Protein AF-A0A6L3XR88-F1 (afdb_monomer_lite)

Secondary structure (DSSP, 8-state):
-HHHHHHHH-TTGGG--SHHHHHHHHHHHHTT----TTS-HHHHHHHHHHHHHHHHHHHHHHHHHHH-----S----PPPP-

Organism: NCBI:txid158836

Structure (mmCIF, N/CA/C/O backbone):
data_AF-A0A6L3XR88-F1
#
_entry.id   AF-A0A6L3XR88-F1
#
loop_
_atom_site.group_PDB
_atom_site.id
_atom_site.type_symbol
_atom_site.label_atom_id
_atom_site.label_alt_id
_atom_site.label_comp_id
_atom_site.label_asym_id
_atom_site.label_entity_id
_atom_site.label_seq_id
_atom_site.pdbx_PDB_ins_code
_atom_site.Cartn_x
_atom_site.Cartn_y
_atom_site.Cartn_z
_atom_site.occupancy
_atom_site.B_iso_or_equiv
_atom_site.auth_seq_id
_atom_site.auth_comp_id
_atom_site.auth_asym_id
_atom_site.auth_atom_id
_atom_site.pdbx_PDB_model_num
ATOM 1 N N . HIS A 1 1 ? -6.444 8.334 -7.377 1.00 76.81 1 HIS A N 1
ATOM 2 C CA . HIS A 1 1 ? -6.116 6.960 -7.821 1.00 76.81 1 HIS A CA 1
ATOM 3 C C . HIS A 1 1 ? -4.601 6.782 -7.967 1.00 76.81 1 HIS A C 1
ATOM 5 O O . HIS A 1 1 ? -4.073 7.021 -9.046 1.00 76.81 1 HIS A O 1
ATOM 11 N N . TYR A 1 2 ? -3.898 6.394 -6.895 1.00 91.38 2 TYR A N 1
ATOM 12 C CA . TYR A 1 2 ? -2.430 6.257 -6.893 1.00 91.38 2 TYR A CA 1
ATOM 13 C C . TYR A 1 2 ? -1.937 5.074 -7.750 1.00 91.38 2 TYR A C 1
ATOM 15 O O . TYR A 1 2 ? -1.245 5.284 -8.744 1.00 91.38 2 TYR A O 1
ATOM 23 N N . LEU A 1 3 ? -2.383 3.847 -7.442 1.00 92.69 3 LEU A N 1
ATOM 24 C CA . LEU A 1 3 ? -1.946 2.620 -8.133 1.00 92.69 3 LEU A CA 1
ATOM 25 C C . LEU A 1 3 ? -2.236 2.620 -9.643 1.00 92.69 3 LEU A C 1
ATOM 27 O O . LEU A 1 3 ? -1.460 2.069 -10.418 1.00 92.69 3 LEU A O 1
ATOM 31 N N . LEU A 1 4 ? -3.316 3.279 -10.078 1.00 93.12 4 LEU A N 1
ATOM 32 C CA . LEU A 1 4 ? -3.611 3.461 -11.503 1.00 93.12 4 LEU A CA 1
ATOM 33 C C . LEU A 1 4 ? -2.532 4.300 -12.198 1.00 93.12 4 LEU A C 1
ATOM 35 O O . LEU A 1 4 ? -2.021 3.899 -13.239 1.00 93.12 4 LEU A O 1
ATOM 39 N N . GLY A 1 5 ? -2.174 5.454 -11.627 1.00 92.75 5 GLY A N 1
ATOM 40 C CA . GLY A 1 5 ? -1.122 6.307 -12.185 1.00 92.75 5 GLY A CA 1
ATOM 41 C C . GLY A 1 5 ? 0.230 5.594 -12.211 1.00 92.75 5 GLY A C 1
ATOM 42 O O . GLY A 1 5 ? 0.962 5.672 -13.201 1.00 92.75 5 GLY A O 1
ATOM 43 N N . LEU A 1 6 ? 0.524 4.826 -11.160 1.00 91.69 6 LEU A N 1
ATOM 44 C CA . LEU A 1 6 ? 1.736 4.019 -11.092 1.00 91.69 6 LEU A CA 1
ATOM 45 C C . LEU A 1 6 ? 1.765 2.942 -12.190 1.00 91.69 6 LEU A C 1
ATOM 47 O O . LEU A 1 6 ? 2.736 2.861 -12.933 1.00 91.69 6 LEU A O 1
ATOM 51 N N . GLY A 1 7 ? 0.679 2.186 -12.379 1.00 91.38 7 GLY A N 1
ATOM 52 C CA . GLY A 1 7 ? 0.584 1.166 -13.433 1.00 91.38 7 GLY A CA 1
ATOM 53 C C . GLY A 1 7 ? 0.649 1.724 -14.859 1.00 91.38 7 GLY A C 1
ATOM 54 O O . GLY A 1 7 ? 1.189 1.072 -15.749 1.00 91.38 7 GLY A O 1
ATOM 55 N N . VAL A 1 8 ? 0.157 2.948 -15.085 1.00 94.00 8 VAL A N 1
ATOM 56 C CA . VAL A 1 8 ? 0.280 3.638 -16.384 1.00 94.00 8 VAL A CA 1
ATOM 57 C C . VAL A 1 8 ? 1.729 4.045 -16.671 1.00 94.00 8 VAL A C 1
ATOM 59 O O . VAL A 1 8 ? 2.177 3.967 -17.814 1.00 94.00 8 VAL A O 1
ATOM 62 N N . THR A 1 9 ? 2.467 4.483 -15.649 1.00 91.19 9 THR A N 1
ATOM 63 C CA . THR A 1 9 ? 3.853 4.967 -15.797 1.00 91.19 9 THR A CA 1
ATOM 64 C C . THR A 1 9 ? 4.902 3.861 -15.724 1.00 91.19 9 THR A C 1
ATOM 66 O O . THR A 1 9 ? 5.999 4.038 -16.251 1.00 91.19 9 THR A O 1
ATOM 69 N N . GLN A 1 10 ? 4.569 2.714 -15.127 1.00 91.75 10 GLN A N 1
ATOM 70 C CA . GLN A 1 10 ? 5.449 1.558 -14.957 1.00 91.75 10 GLN A CA 1
ATOM 71 C C . GLN A 1 10 ? 4.845 0.314 -15.642 1.00 91.75 10 GLN A C 1
ATOM 73 O O . GLN A 1 10 ? 4.150 -0.472 -15.001 1.00 91.75 10 GLN A O 1
ATOM 78 N N . PRO A 1 11 ? 5.133 0.064 -16.937 1.00 85.88 11 PRO A N 1
ATOM 79 C CA . PRO A 1 11 ? 4.493 -1.003 -17.722 1.00 85.88 11 PRO A CA 1
ATOM 80 C C . PRO A 1 11 ? 4.763 -2.445 -17.256 1.00 85.88 11 PRO A C 1
ATOM 82 O O . PRO A 1 11 ? 4.177 -3.376 -17.798 1.00 85.88 11 PRO A O 1
ATOM 85 N N . LYS A 1 12 ? 5.696 -2.645 -16.317 1.00 89.56 12 LYS A N 1
ATOM 86 C CA . LYS A 1 12 ? 6.075 -3.950 -15.744 1.00 89.56 12 LYS A CA 1
ATOM 87 C C . LYS A 1 12 ? 5.937 -3.948 -14.219 1.00 89.56 12 LYS A C 1
ATOM 89 O O . LYS A 1 12 ? 6.774 -4.521 -13.525 1.00 89.56 12 LYS A O 1
ATOM 94 N N . LEU A 1 13 ? 4.935 -3.233 -13.703 1.00 90.62 13 LEU A N 1
ATOM 95 C CA . LEU A 1 13 ? 4.692 -3.100 -12.265 1.00 90.62 13 LEU A CA 1
ATOM 96 C C . LEU A 1 13 ? 4.511 -4.467 -11.578 1.00 90.62 13 LEU A C 1
ATOM 98 O O . LEU A 1 13 ? 4.961 -4.650 -10.457 1.00 90.62 13 LEU A O 1
ATOM 102 N N . ASP A 1 14 ? 3.947 -5.442 -12.294 1.00 89.56 14 ASP A N 1
ATOM 103 C CA . ASP A 1 14 ? 3.774 -6.845 -11.887 1.00 89.56 14 ASP A CA 1
ATOM 104 C C . ASP A 1 14 ? 5.089 -7.614 -11.671 1.00 89.56 14 ASP A C 1
ATOM 106 O O . ASP A 1 14 ? 5.081 -8.711 -11.121 1.00 89.56 14 ASP A O 1
ATOM 110 N N . LYS A 1 15 ? 6.219 -7.069 -12.132 1.00 91.94 15 LYS A N 1
ATOM 111 C CA . LYS A 1 15 ? 7.546 -7.699 -12.036 1.00 91.94 15 LYS A CA 1
ATOM 112 C C . LYS A 1 15 ? 8.440 -7.056 -10.987 1.00 91.94 15 LYS A C 1
ATOM 114 O O . LYS A 1 15 ? 9.615 -7.408 -10.902 1.00 91.94 15 LYS A O 1
ATOM 119 N N . VAL A 1 16 ? 7.926 -6.073 -10.255 1.00 92.81 16 VAL A N 1
ATOM 120 C CA . VAL A 1 16 ? 8.670 -5.401 -9.194 1.00 92.81 16 VAL A CA 1
ATOM 121 C C . VAL A 1 16 ? 8.726 -6.340 -7.995 1.00 92.81 16 VAL A C 1
ATOM 123 O O . VAL A 1 16 ? 7.718 -6.904 -7.591 1.00 92.81 16 VAL A O 1
ATOM 126 N N . THR A 1 17 ? 9.924 -6.542 -7.458 1.00 92.50 17 THR A N 1
ATOM 127 C CA . THR A 1 17 ? 10.197 -7.479 -6.360 1.00 92.50 17 THR A CA 1
ATOM 128 C C . THR A 1 17 ? 10.915 -6.770 -5.218 1.00 92.50 17 THR A C 1
ATOM 130 O O . THR A 1 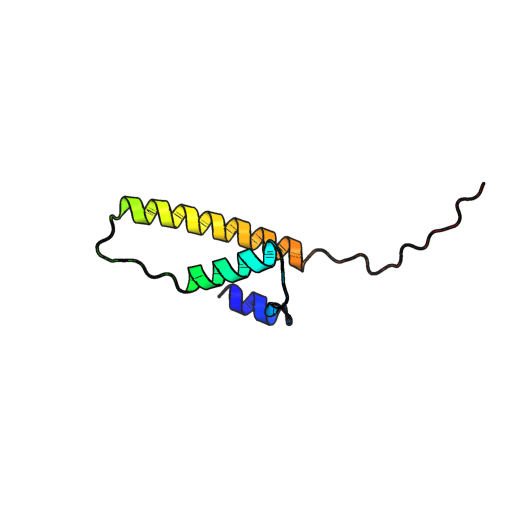17 ? 11.451 -5.678 -5.412 1.00 92.50 17 THR A O 1
ATOM 133 N N . GLY A 1 18 ? 11.014 -7.423 -4.060 1.00 93.81 18 GLY A N 1
ATOM 134 C CA . GLY A 1 18 ? 11.612 -6.835 -2.860 1.00 93.81 18 GLY A CA 1
ATOM 135 C C . GLY A 1 18 ? 10.688 -5.794 -2.234 1.00 93.81 18 GLY A C 1
ATOM 136 O O . GLY A 1 18 ? 9.491 -5.791 -2.509 1.00 93.81 18 GLY A O 1
ATOM 137 N N . GLU A 1 19 ? 11.255 -4.884 -1.444 1.00 95.12 19 GLU A N 1
ATOM 138 C CA . GLU A 1 19 ? 10.488 -3.942 -0.612 1.00 95.12 19 GLU A CA 1
ATOM 139 C C . GLU A 1 19 ? 9.482 -3.105 -1.420 1.00 95.12 19 GLU A C 1
ATOM 141 O O . GLU A 1 19 ? 8.349 -2.899 -0.997 1.00 95.12 19 GLU A O 1
ATOM 146 N N . ALA A 1 20 ? 9.853 -2.655 -2.624 1.00 93.94 20 ALA A N 1
ATOM 147 C CA . ALA A 1 20 ? 8.942 -1.891 -3.476 1.00 93.94 20 ALA A CA 1
ATOM 148 C C . ALA A 1 20 ? 7.779 -2.742 -4.017 1.00 93.94 20 ALA A C 1
ATOM 150 O O . ALA A 1 20 ? 6.686 -2.218 -4.206 1.00 93.94 20 ALA A O 1
ATOM 151 N N . GLY A 1 21 ? 8.007 -4.034 -4.279 1.00 95.81 21 GLY A N 1
ATOM 152 C CA . GLY A 1 21 ? 6.959 -4.961 -4.714 1.00 95.81 21 GLY A CA 1
ATOM 153 C C . GLY A 1 21 ? 5.966 -5.243 -3.589 1.00 95.81 21 GLY A C 1
ATOM 154 O O . GLY A 1 21 ? 4.763 -5.112 -3.791 1.00 95.81 21 GLY A O 1
ATOM 155 N N . GLU A 1 22 ? 6.482 -5.512 -2.389 1.00 97.00 22 GLU A N 1
ATOM 156 C CA . GLU A 1 22 ? 5.681 -5.711 -1.174 1.00 97.00 22 GLU A CA 1
ATOM 157 C C . GLU A 1 22 ? 4.825 -4.476 -0.866 1.00 97.00 22 GLU A C 1
ATOM 159 O O . GLU A 1 22 ? 3.615 -4.589 -0.702 1.00 97.00 22 GLU A O 1
ATOM 164 N N . ALA A 1 23 ? 5.410 -3.277 -0.933 1.00 97.06 23 ALA A N 1
ATOM 165 C CA . ALA A 1 23 ? 4.668 -2.035 -0.744 1.00 97.06 23 ALA A CA 1
ATOM 166 C C . ALA A 1 23 ? 3.535 -1.847 -1.774 1.00 97.06 23 ALA A C 1
ATOM 168 O O . ALA A 1 23 ? 2.472 -1.328 -1.440 1.00 97.06 23 ALA A O 1
ATOM 169 N N . ILE A 1 24 ? 3.725 -2.263 -3.031 1.00 96.69 24 ILE A N 1
ATOM 170 C CA . ILE A 1 24 ? 2.671 -2.200 -4.058 1.00 96.69 24 ILE A CA 1
ATOM 171 C C . ILE A 1 24 ? 1.532 -3.176 -3.741 1.00 96.69 24 ILE A C 1
ATOM 173 O O . ILE A 1 24 ? 0.361 -2.820 -3.919 1.00 96.69 24 ILE A O 1
ATOM 177 N N . ASP A 1 25 ? 1.860 -4.384 -3.286 1.00 96.94 25 ASP A N 1
ATOM 178 C CA . ASP A 1 25 ? 0.876 -5.394 -2.900 1.00 96.94 25 ASP A CA 1
ATOM 179 C C . ASP A 1 25 ? 0.092 -4.961 -1.654 1.00 96.94 25 ASP A C 1
ATOM 181 O O . ASP A 1 25 ? -1.140 -5.021 -1.647 1.00 96.94 25 ASP A O 1
ATOM 185 N N . ASP A 1 26 ? 0.767 -4.401 -0.653 1.00 97.44 26 ASP A N 1
ATOM 186 C CA . ASP A 1 26 ? 0.124 -3.846 0.538 1.00 97.44 26 ASP A CA 1
ATOM 187 C C . ASP A 1 26 ? -0.809 -2.686 0.190 1.00 97.44 26 ASP A C 1
ATOM 189 O O . ASP A 1 26 ? -1.955 -2.649 0.636 1.00 97.44 26 ASP A O 1
ATOM 193 N N . LEU A 1 27 ? -0.382 -1.767 -0.684 1.00 96.88 27 LEU A N 1
ATOM 194 C CA . LEU A 1 27 ? -1.239 -0.679 -1.163 1.00 96.88 27 LEU A CA 1
ATOM 195 C C . LEU A 1 27 ? -2.475 -1.197 -1.913 1.00 96.88 27 LEU A C 1
ATOM 197 O O . LEU A 1 27 ? -3.529 -0.555 -1.873 1.00 96.88 27 LEU A O 1
ATOM 201 N N . ARG A 1 28 ? -2.377 -2.340 -2.606 1.00 95.56 28 ARG A N 1
ATOM 202 C CA . ARG A 1 28 ? -3.534 -2.989 -3.240 1.00 95.56 28 ARG A CA 1
ATOM 203 C C . ARG A 1 28 ? -4.490 -3.544 -2.189 1.00 95.56 28 ARG A C 1
ATOM 205 O O . ARG A 1 28 ? -5.694 -3.355 -2.347 1.00 95.56 28 ARG A O 1
ATOM 212 N N . ASN A 1 29 ? -3.964 -4.179 -1.145 1.00 95.69 29 ASN A N 1
ATOM 213 C CA . ASN A 1 29 ? -4.762 -4.701 -0.037 1.00 95.69 29 ASN A CA 1
ATOM 214 C C . ASN A 1 29 ? -5.471 -3.561 0.711 1.00 95.69 29 ASN A C 1
ATOM 216 O O . ASN A 1 29 ? -6.681 -3.621 0.908 1.00 95.69 29 ASN A O 1
ATOM 220 N N . ILE A 1 30 ? -4.757 -2.471 1.014 1.00 95.50 30 ILE A N 1
ATOM 221 C CA . ILE A 1 30 ? -5.315 -1.264 1.646 1.00 95.50 30 ILE A CA 1
ATOM 222 C C . ILE A 1 30 ? -6.429 -0.652 0.786 1.00 95.50 30 ILE A C 1
ATOM 224 O O . ILE A 1 30 ? -7.467 -0.255 1.305 1.00 95.50 30 ILE A O 1
ATOM 228 N N . ALA A 1 31 ? -6.266 -0.610 -0.540 1.00 93.50 31 ALA A N 1
ATOM 229 C CA . ALA A 1 31 ? -7.297 -0.086 -1.441 1.00 93.50 31 ALA A CA 1
ATOM 230 C C . ALA A 1 31 ? -8.594 -0.920 -1.459 1.00 93.50 31 ALA A C 1
ATOM 232 O O . ALA A 1 31 ? -9.596 -0.471 -2.019 1.00 93.50 31 ALA A O 1
ATOM 233 N N . GLN A 1 32 ? -8.562 -2.128 -0.896 1.00 94.25 32 GLN A N 1
ATOM 234 C CA . GLN A 1 32 ? -9.701 -3.033 -0.755 1.00 94.25 32 GLN A CA 1
ATOM 235 C C . GLN A 1 32 ? -10.158 -3.181 0.701 1.00 94.25 32 GLN A C 1
ATOM 237 O O . GLN A 1 32 ? -11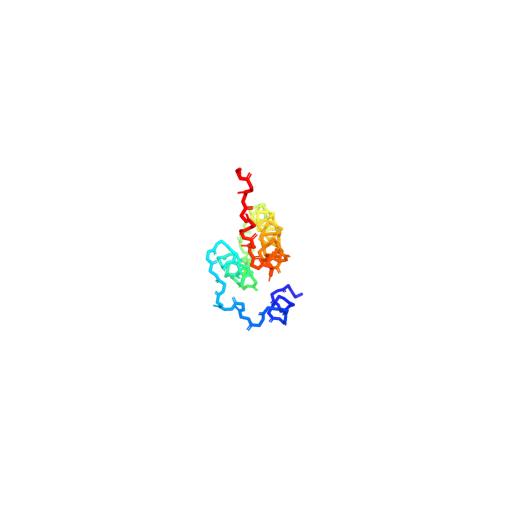.071 -3.964 0.961 1.00 94.25 32 GLN A O 1
ATOM 242 N N . LEU A 1 33 ? -9.541 -2.450 1.634 1.00 91.31 33 LEU A N 1
ATOM 243 C CA . LEU A 1 33 ? -9.892 -2.505 3.043 1.00 91.31 33 LEU A CA 1
ATOM 244 C C . LEU A 1 33 ? -11.309 -1.952 3.248 1.00 91.31 33 LEU A C 1
ATOM 246 O O . LEU A 1 33 ? -11.651 -0.877 2.751 1.00 91.31 33 LEU A O 1
ATOM 250 N N . GLY A 1 34 ? -12.128 -2.714 3.966 1.00 89.25 34 GLY A N 1
ATOM 251 C CA . GLY A 1 34 ? -13.398 -2.253 4.516 1.00 89.25 34 GLY A CA 1
ATOM 252 C C . GLY A 1 34 ? -13.238 -1.950 6.002 1.00 89.25 34 GLY A C 1
ATOM 253 O O . GLY A 1 34 ? -12.307 -2.450 6.626 1.00 89.25 34 GLY A O 1
ATOM 254 N N . TYR A 1 35 ? -14.145 -1.149 6.546 1.00 86.56 35 TYR A N 1
ATOM 255 C CA . TYR A 1 35 ? -14.271 -0.937 7.986 1.00 86.56 35 TYR A CA 1
ATOM 256 C C . TYR A 1 35 ? -15.521 -1.658 8.495 1.00 86.56 35 TYR A C 1
ATOM 258 O O . TYR A 1 35 ? -16.488 -1.818 7.741 1.00 86.56 35 TYR A O 1
ATOM 266 N N . ASP A 1 36 ? -15.487 -2.101 9.749 1.00 88.50 36 ASP A N 1
ATOM 267 C CA . ASP A 1 36 ? -16.669 -2.592 10.453 1.00 88.50 36 ASP A CA 1
ATOM 268 C C . ASP A 1 36 ? -17.367 -1.404 11.137 1.00 88.50 36 ASP A C 1
ATOM 270 O O . ASP A 1 36 ? -16.714 -0.537 11.713 1.00 88.50 36 ASP A O 1
ATOM 274 N N . GLU A 1 37 ? -18.693 -1.316 11.038 1.00 84.69 37 GLU A N 1
ATOM 275 C CA . GLU A 1 37 ? -19.461 -0.241 11.686 1.00 84.69 37 GLU A CA 1
ATOM 276 C C . GLU A 1 37 ? -19.579 -0.455 13.203 1.00 84.69 37 GLU A C 1
ATOM 278 O O . GLU A 1 37 ? -19.862 0.497 13.931 1.00 84.69 37 GLU A O 1
ATOM 283 N N . ASP A 1 38 ? -19.345 -1.686 13.668 1.00 92.88 38 ASP A N 1
ATOM 284 C CA . ASP A 1 38 ? -19.382 -2.059 15.081 1.00 92.88 38 ASP A CA 1
ATOM 285 C C . ASP A 1 38 ? -18.008 -1.914 15.781 1.00 92.88 38 ASP A C 1
ATOM 287 O O . ASP A 1 38 ? -17.908 -2.154 16.988 1.00 92.88 38 ASP A O 1
ATOM 291 N N . GLU A 1 39 ? -16.948 -1.530 15.054 1.00 88.62 39 GLU A N 1
ATOM 292 C CA . GLU A 1 39 ? -15.615 -1.273 15.620 1.00 88.62 39 GLU A CA 1
ATOM 293 C C . GLU 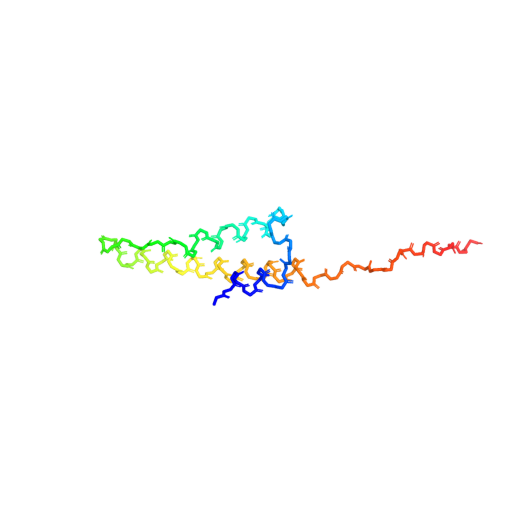A 1 39 ? -15.581 -0.007 16.493 1.00 88.62 39 GLU A C 1
ATOM 295 O O . GLU A 1 39 ? -16.301 0.970 16.265 1.00 88.62 39 GLU A O 1
ATOM 300 N N . ASP A 1 40 ? -14.711 -0.016 17.509 1.00 94.88 40 ASP A N 1
ATOM 301 C CA . ASP A 1 40 ? -14.502 1.151 18.363 1.00 94.88 40 ASP A CA 1
ATOM 302 C C . ASP A 1 40 ? -13.881 2.302 17.558 1.00 94.88 40 ASP A C 1
ATOM 304 O O . ASP A 1 40 ? -12.865 2.142 16.876 1.00 94.88 40 ASP A O 1
ATOM 308 N N . GLN A 1 41 ? -14.499 3.482 17.637 1.00 92.56 41 GLN A N 1
ATOM 309 C CA . GLN A 1 41 ? -14.096 4.629 16.829 1.00 92.56 41 GLN A CA 1
ATOM 310 C C . GLN A 1 41 ? -12.678 5.118 17.169 1.00 92.56 41 GLN A C 1
ATOM 312 O O . GLN A 1 41 ? -11.954 5.522 16.260 1.00 92.56 41 GLN A O 1
ATOM 317 N N . GLU A 1 42 ? -12.263 5.087 18.440 1.00 94.31 42 GLU A N 1
ATOM 318 C CA . GLU A 1 42 ? -10.920 5.533 18.830 1.00 94.31 42 GLU A CA 1
ATOM 319 C C . GLU A 1 42 ? -9.856 4.553 18.309 1.00 94.31 42 GLU A C 1
ATOM 321 O O . GLU A 1 42 ? -8.816 4.977 17.799 1.00 94.31 42 GLU A O 1
ATOM 326 N N . GLU A 1 43 ? -10.136 3.247 18.355 1.00 92.19 43 GLU A N 1
ATOM 327 C CA . GLU A 1 43 ? -9.261 2.208 17.793 1.00 92.19 43 GLU A CA 1
ATOM 328 C C . GLU A 1 43 ? -9.151 2.306 16.261 1.00 92.19 43 GLU A C 1
ATOM 330 O O . GLU A 1 43 ? -8.051 2.200 15.699 1.00 92.19 43 GLU A O 1
ATOM 335 N N . LEU A 1 44 ? -10.270 2.575 15.582 1.00 93.94 44 LEU A N 1
ATOM 336 C CA . LEU A 1 44 ? -10.306 2.765 14.134 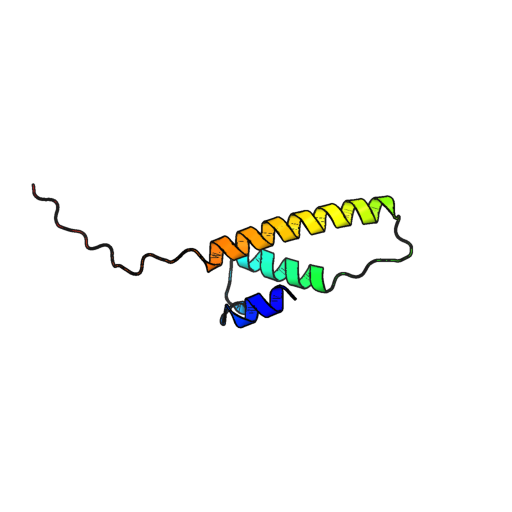1.00 93.94 44 LEU A CA 1
ATOM 337 C C . LEU A 1 44 ? -9.533 4.021 13.707 1.00 93.94 44 LEU A C 1
ATOM 339 O O . LEU A 1 44 ? -8.784 3.983 12.731 1.00 93.94 44 LEU A O 1
ATOM 343 N N . GLU A 1 45 ? -9.672 5.126 14.443 1.00 94.38 45 GLU A N 1
ATOM 344 C CA . GLU A 1 45 ? -8.926 6.365 14.192 1.00 94.38 45 GLU A CA 1
ATOM 345 C C . GLU A 1 45 ? -7.414 6.164 14.367 1.00 94.38 45 GLU A C 1
ATOM 347 O O . GLU A 1 45 ? -6.631 6.615 13.526 1.00 94.38 45 GLU A O 1
ATOM 352 N N . MET A 1 46 ? -6.993 5.439 15.409 1.00 95.12 46 MET A N 1
ATOM 353 C CA . MET A 1 46 ? -5.584 5.090 15.613 1.00 95.12 46 MET A CA 1
ATOM 354 C C . MET A 1 46 ? -5.039 4.228 14.468 1.00 95.12 46 MET A C 1
ATOM 356 O O . MET A 1 46 ? -3.998 4.554 13.894 1.00 95.12 46 MET A O 1
ATOM 360 N N . SER A 1 47 ? -5.763 3.171 14.094 1.00 93.88 47 SER A N 1
ATOM 361 C CA . SER A 1 47 ? -5.379 2.274 12.995 1.00 93.88 47 SER A CA 1
ATOM 362 C C . SER A 1 47 ? -5.315 3.009 11.652 1.00 93.88 47 SER A C 1
ATOM 364 O O . SER A 1 47 ? -4.427 2.764 10.830 1.00 93.88 47 SER A O 1
ATOM 366 N N . LEU A 1 48 ? -6.228 3.956 11.423 1.00 95.12 48 LEU A N 1
ATOM 367 C CA . LEU A 1 48 ? -6.232 4.780 10.221 1.00 95.12 48 LEU A CA 1
ATOM 368 C C . LEU A 1 48 ? -4.981 5.662 10.129 1.00 95.12 48 LEU A C 1
ATOM 370 O O . LEU A 1 48 ? -4.406 5.765 9.044 1.00 95.12 48 LEU A O 1
ATOM 374 N N . GLU A 1 49 ? -4.536 6.279 11.227 1.00 97.12 49 GLU A N 1
ATOM 375 C CA . GLU A 1 49 ? -3.311 7.092 11.216 1.00 97.12 49 GLU A CA 1
ATOM 376 C C . GLU A 1 49 ? -2.078 6.240 10.871 1.00 97.12 49 GLU A C 1
ATOM 378 O O . GLU A 1 49 ? -1.240 6.667 10.073 1.00 97.12 49 GLU A O 1
ATOM 383 N N . GLU A 1 50 ? -2.000 5.005 11.376 1.00 96.69 50 GLU A N 1
ATOM 384 C CA . GLU A 1 50 ? -0.927 4.066 11.022 1.00 96.69 50 GLU A CA 1
ATOM 385 C C . GLU A 1 50 ? -0.936 3.715 9.528 1.00 96.69 50 GLU A C 1
ATOM 387 O O . GLU A 1 50 ? 0.108 3.759 8.870 1.00 96.69 50 GLU A O 1
ATOM 392 N N . ILE A 1 51 ? -2.113 3.431 8.958 1.00 96.56 51 ILE A N 1
ATOM 393 C CA . ILE A 1 51 ? -2.262 3.163 7.519 1.00 96.56 51 ILE A CA 1
ATOM 394 C C . ILE A 1 51 ? -1.853 4.387 6.699 1.00 96.56 51 ILE A C 1
ATOM 396 O O . ILE A 1 51 ? -1.156 4.257 5.690 1.00 96.56 51 ILE A O 1
ATOM 400 N N . ILE A 1 52 ? -2.269 5.584 7.113 1.00 97.25 52 ILE A N 1
ATOM 401 C CA . ILE A 1 52 ? -1.912 6.826 6.429 1.00 97.25 52 ILE A CA 1
ATOM 402 C C . ILE A 1 52 ? -0.389 7.011 6.429 1.00 97.25 52 ILE A C 1
ATOM 404 O O . ILE A 1 52 ? 0.182 7.338 5.382 1.00 97.25 52 ILE A O 1
ATOM 408 N N . GLU A 1 53 ? 0.278 6.786 7.560 1.00 98.31 53 GLU A N 1
ATOM 409 C CA . GLU A 1 53 ? 1.733 6.900 7.647 1.00 98.31 53 GLU A CA 1
ATOM 410 C C . GLU A 1 53 ? 2.439 5.839 6.795 1.00 98.31 53 GLU A C 1
ATOM 412 O O . GLU A 1 53 ? 3.347 6.168 6.025 1.00 98.31 53 GLU A O 1
ATOM 417 N N . TYR A 1 54 ? 1.958 4.594 6.819 1.00 97.81 54 TYR A N 1
ATOM 418 C CA . TYR A 1 54 ? 2.465 3.541 5.942 1.00 97.81 54 TYR A CA 1
ATOM 419 C C . TYR A 1 54 ? 2.355 3.937 4.464 1.00 97.81 54 TYR A C 1
ATOM 421 O O . TYR A 1 54 ? 3.330 3.843 3.718 1.00 97.81 54 TYR A O 1
ATOM 429 N N . VAL A 1 55 ? 1.203 4.462 4.032 1.00 97.81 55 VAL A N 1
ATOM 430 C CA . VAL A 1 55 ? 0.987 4.914 2.647 1.00 97.81 55 VAL A CA 1
ATOM 431 C C . VAL A 1 55 ? 1.963 6.030 2.262 1.00 97.81 55 VAL A C 1
ATOM 433 O O . VAL A 1 55 ? 2.450 6.047 1.124 1.00 97.81 55 VAL A O 1
ATOM 436 N N . ARG A 1 56 ? 2.290 6.953 3.179 1.00 97.94 56 ARG A N 1
ATOM 437 C CA . ARG A 1 56 ? 3.301 7.999 2.934 1.00 97.94 56 ARG A CA 1
ATOM 438 C C . ARG A 1 56 ? 4.679 7.381 2.694 1.00 97.94 56 ARG A C 1
ATOM 440 O O . ARG A 1 56 ? 5.318 7.709 1.691 1.00 97.94 56 ARG A O 1
ATOM 447 N N . VAL A 1 57 ? 5.113 6.460 3.553 1.00 97.75 57 VAL A N 1
ATOM 448 C CA . VAL A 1 57 ? 6.418 5.787 3.436 1.00 97.75 57 VAL A CA 1
ATOM 449 C C . VAL A 1 57 ? 6.488 4.921 2.175 1.00 97.75 57 VAL A C 1
ATOM 451 O O . VAL A 1 57 ? 7.429 5.054 1.392 1.00 97.75 57 VAL A O 1
ATOM 454 N N . ALA A 1 58 ? 5.463 4.110 1.912 1.00 97.31 58 ALA A N 1
ATOM 455 C CA . ALA A 1 58 ? 5.351 3.285 0.710 1.00 97.31 58 ALA A CA 1
ATOM 456 C C . ALA A 1 58 ? 5.410 4.133 -0.571 1.00 97.31 58 ALA A C 1
ATOM 458 O O . ALA A 1 58 ? 6.055 3.752 -1.551 1.00 97.31 58 ALA A O 1
ATOM 459 N N . SER A 1 59 ? 4.800 5.324 -0.557 1.00 95.56 59 SER A N 1
ATOM 460 C CA . SER A 1 59 ? 4.851 6.256 -1.687 1.00 95.56 59 SER A CA 1
ATOM 461 C C . SER A 1 59 ? 6.263 6.783 -1.950 1.00 95.56 59 SER A C 1
ATOM 463 O O . SER A 1 59 ? 6.669 6.888 -3.111 1.00 95.56 59 SER A O 1
ATOM 465 N N . LEU A 1 60 ? 7.019 7.098 -0.892 1.00 95.31 60 LEU A N 1
ATOM 466 C CA . LEU A 1 60 ? 8.417 7.527 -0.993 1.00 95.31 60 LEU A CA 1
ATOM 467 C C . LEU A 1 60 ? 9.318 6.392 -1.488 1.00 95.31 60 LEU A C 1
ATOM 469 O O . LEU A 1 60 ? 10.147 6.618 -2.368 1.00 95.31 60 LEU A O 1
ATOM 473 N N . LEU A 1 61 ? 9.111 5.174 -0.987 1.00 95.12 61 LEU A N 1
ATOM 474 C CA . LEU A 1 61 ? 9.829 3.980 -1.432 1.00 95.12 61 LEU A CA 1
ATOM 475 C C . LEU A 1 61 ? 9.587 3.700 -2.920 1.00 95.12 61 LEU A C 1
ATOM 477 O O . LEU A 1 61 ? 10.536 3.512 -3.683 1.00 95.12 61 LEU A O 1
ATOM 481 N N . CYS A 1 62 ? 8.325 3.742 -3.361 1.00 94.00 62 CYS A N 1
ATOM 482 C CA . CYS A 1 62 ? 7.979 3.609 -4.774 1.00 94.00 62 CYS A CA 1
ATOM 483 C C . CYS A 1 62 ? 8.673 4.691 -5.612 1.00 94.00 62 CYS A C 1
ATOM 485 O O . CYS A 1 62 ? 9.249 4.396 -6.659 1.00 94.00 62 CYS A O 1
ATOM 487 N N . HIS A 1 63 ? 8.653 5.945 -5.154 1.00 93.00 63 HIS A N 1
ATOM 488 C CA . HIS A 1 63 ? 9.319 7.037 -5.857 1.00 93.00 63 HIS A CA 1
ATOM 489 C C . HIS A 1 63 ? 10.827 6.795 -6.002 1.00 93.00 63 HIS A C 1
ATOM 491 O O . HIS A 1 63 ? 11.342 6.884 -7.117 1.00 93.00 63 HIS A O 1
ATOM 497 N N . ASP A 1 64 ? 11.526 6.446 -4.922 1.00 92.12 64 ASP A N 1
ATOM 498 C CA . ASP A 1 64 ? 12.967 6.173 -4.943 1.00 92.12 64 ASP A CA 1
ATOM 499 C C . ASP A 1 64 ? 13.306 5.011 -5.892 1.00 92.12 64 ASP A C 1
ATOM 501 O O . ASP A 1 64 ? 14.196 5.130 -6.737 1.00 92.12 64 ASP A O 1
ATOM 505 N N . ASN A 1 65 ? 12.522 3.930 -5.845 1.00 91.19 65 ASN A N 1
ATOM 506 C CA . ASN A 1 65 ? 12.727 2.753 -6.687 1.00 91.19 65 ASN A CA 1
ATOM 507 C C . ASN A 1 65 ? 12.556 3.048 -8.188 1.00 91.19 65 ASN A C 1
ATOM 509 O O . ASN A 1 65 ? 13.314 2.538 -9.011 1.00 91.19 65 ASN A O 1
ATOM 513 N N . PHE A 1 66 ? 11.577 3.878 -8.562 1.00 89.31 66 PHE A N 1
ATOM 514 C CA . PHE A 1 66 ? 11.264 4.139 -9.973 1.00 89.31 66 PHE A CA 1
ATOM 515 C C . PHE A 1 66 ? 11.932 5.385 -10.562 1.00 89.31 66 PHE A C 1
ATOM 517 O O . PHE A 1 66 ? 11.900 5.564 -11.781 1.00 89.31 66 PHE A O 1
ATOM 524 N N . THR A 1 67 ? 12.532 6.254 -9.742 1.00 86.31 67 THR A N 1
ATOM 525 C CA . THR A 1 67 ? 13.196 7.481 -10.226 1.00 86.31 67 THR A CA 1
ATOM 526 C C . THR A 1 67 ? 14.716 7.441 -10.173 1.00 86.31 67 THR A C 1
ATOM 528 O O . THR A 1 67 ? 15.364 8.236 -10.862 1.00 86.31 67 THR A O 1
ATOM 531 N N . ARG A 1 68 ? 15.315 6.478 -9.461 1.00 69.81 68 ARG A N 1
ATOM 532 C CA . ARG A 1 68 ? 16.750 6.209 -9.578 1.00 69.81 68 ARG A CA 1
ATOM 533 C C . ARG A 1 68 ? 17.078 5.685 -10.977 1.00 69.81 68 ARG A C 1
ATOM 535 O O . ARG A 1 68 ? 16.919 4.507 -11.282 1.00 69.81 68 ARG A O 1
ATOM 542 N N . SER A 1 69 ? 17.588 6.568 -11.836 1.00 57.84 69 SER A N 1
ATOM 543 C CA . SER A 1 69 ? 18.263 6.156 -13.070 1.00 57.84 69 SER A CA 1
ATOM 544 C C . SER A 1 69 ? 19.446 5.255 -12.722 1.00 57.84 69 SER A C 1
ATOM 546 O O . SER A 1 69 ? 20.371 5.687 -12.033 1.00 57.84 69 SER A O 1
ATOM 548 N N . GLN A 1 70 ? 19.465 4.026 -13.245 1.00 60.00 70 GLN A N 1
ATOM 549 C CA . GLN A 1 70 ? 20.737 3.323 -13.390 1.00 60.00 70 GLN A CA 1
ATOM 550 C C . GLN A 1 70 ? 21.651 4.185 -14.273 1.00 60.00 70 GLN A C 1
ATOM 552 O O . GLN A 1 70 ? 21.186 4.677 -15.307 1.00 60.00 70 GLN A O 1
ATOM 557 N N . PRO A 1 71 ? 22.932 4.384 -13.915 1.00 58.78 71 PRO A N 1
ATOM 558 C CA . PRO A 1 71 ? 23.881 5.018 -14.814 1.00 58.78 71 PRO A CA 1
ATOM 559 C C . PRO A 1 71 ? 23.913 4.223 -16.123 1.00 58.78 71 PRO A C 1
ATOM 561 O O . PRO A 1 71 ? 24.367 3.084 -16.163 1.00 58.78 71 PRO A O 1
ATOM 564 N N . THR A 1 72 ? 23.416 4.812 -17.207 1.00 59.75 72 THR A N 1
ATOM 565 C CA . THR A 1 72 ? 23.398 4.181 -18.536 1.00 59.75 72 THR A CA 1
ATOM 566 C C . THR A 1 72 ? 24.773 4.185 -19.207 1.00 59.75 72 THR A C 1
ATOM 568 O O . THR A 1 72 ? 24.910 3.728 -20.340 1.00 59.75 72 THR A O 1
ATOM 571 N N . ALA A 1 73 ? 25.800 4.715 -18.540 1.00 62.38 73 ALA A N 1
ATOM 572 C CA . ALA A 1 73 ? 27.164 4.677 -19.029 1.00 62.38 73 ALA A CA 1
ATOM 573 C C . ALA A 1 73 ? 27.852 3.404 -18.510 1.00 62.38 73 ALA A C 1
ATOM 575 O O . ALA A 1 73 ? 27.961 3.249 -17.291 1.00 62.38 73 ALA A O 1
ATOM 576 N N . PRO A 1 74 ? 28.356 2.510 -19.384 1.00 60.84 74 PRO A N 1
ATOM 577 C CA . PRO A 1 74 ? 29.296 1.495 -18.936 1.00 60.84 74 PRO A CA 1
ATOM 578 C C . PRO A 1 74 ? 30.466 2.214 -18.266 1.00 60.84 74 PRO A C 1
ATOM 580 O O . PRO A 1 74 ? 31.008 3.174 -18.819 1.00 60.84 74 PRO A O 1
ATOM 583 N N . GLU A 1 75 ? 30.827 1.780 -17.062 1.00 63.38 75 GLU A N 1
ATOM 584 C CA . GLU A 1 75 ? 31.997 2.278 -16.352 1.00 63.38 75 GLU A CA 1
ATOM 585 C C . GLU A 1 75 ? 33.231 1.958 -17.209 1.00 63.38 75 GLU A C 1
ATOM 587 O O . GLU A 1 75 ? 33.771 0.849 -17.194 1.00 63.38 75 GLU A O 1
ATOM 592 N N . VAL A 1 76 ? 33.641 2.911 -18.051 1.00 64.81 76 VAL A N 1
ATOM 593 C CA . VAL A 1 76 ? 34.870 2.800 -18.828 1.00 64.81 76 VAL A CA 1
ATOM 594 C C . VAL A 1 76 ? 35.996 2.827 -17.808 1.00 64.81 76 VAL A C 1
ATOM 596 O O . VAL A 1 76 ? 36.389 3.898 -17.343 1.00 64.81 76 VAL A O 1
ATOM 599 N N . ARG A 1 77 ? 36.502 1.643 -17.448 1.00 64.62 77 ARG A N 1
ATOM 600 C CA . ARG A 1 77 ? 37.751 1.475 -16.704 1.00 64.62 77 ARG A CA 1
ATOM 601 C C . ARG A 1 77 ? 38.870 2.102 -17.530 1.00 64.62 77 ARG A C 1
ATOM 603 O O . ARG A 1 77 ? 39.494 1.442 -18.357 1.00 64.62 77 ARG A O 1
ATOM 610 N N . LYS A 1 78 ? 39.079 3.408 -17.361 1.00 64.69 78 LYS A N 1
ATOM 611 C CA . LYS A 1 78 ? 40.241 4.095 -17.916 1.00 64.69 78 LYS A CA 1
ATOM 612 C C . LYS A 1 78 ? 41.470 3.446 -17.277 1.00 64.69 78 LYS A C 1
ATOM 614 O O . LYS A 1 78 ? 41.484 3.324 -16.052 1.00 64.69 78 LYS A O 1
ATOM 619 N N . PRO A 1 79 ? 42.467 3.001 -18.060 1.00 71.88 79 PRO A N 1
ATOM 620 C CA . PRO A 1 79 ? 43.689 2.475 -17.481 1.00 71.88 79 PRO A CA 1
ATOM 621 C C . PRO A 1 79 ? 44.321 3.587 -16.645 1.00 71.88 79 PRO A C 1
ATOM 623 O O . PRO A 1 79 ? 44.608 4.673 -17.152 1.00 71.88 79 PRO A O 1
ATOM 626 N N . THR A 1 80 ? 44.469 3.341 -15.348 1.00 72.38 80 THR A N 1
ATOM 627 C CA . THR A 1 80 ? 45.273 4.183 -14.471 1.00 72.38 80 THR A CA 1
ATOM 628 C C . THR A 1 80 ? 46.694 4.181 -15.026 1.00 72.38 80 THR A C 1
ATOM 630 O O . THR A 1 80 ? 47.289 3.115 -15.183 1.00 72.38 80 THR A O 1
ATOM 633 N N . LEU A 1 81 ? 47.217 5.360 -15.379 1.00 63.59 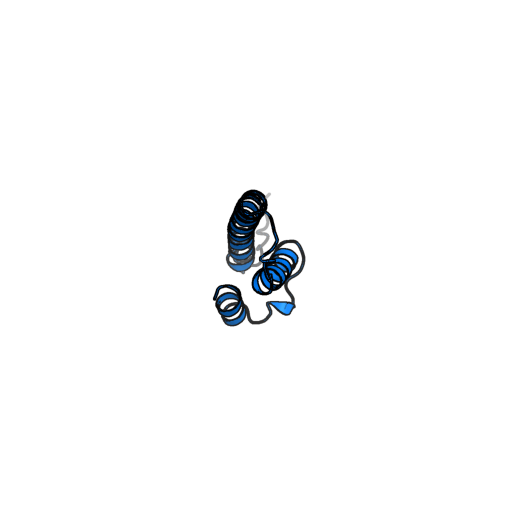81 LEU A N 1
ATOM 634 C CA . LEU A 1 81 ? 48.631 5.495 -15.715 1.00 63.59 81 LEU A CA 1
ATOM 635 C C . LEU A 1 81 ? 49.448 5.191 -14.454 1.00 63.59 81 LEU A C 1
ATOM 637 O O . LEU A 1 81 ? 49.296 5.883 -13.446 1.00 63.59 81 LEU A O 1
ATOM 641 N N . HIS A 1 82 ? 50.282 4.158 -14.536 1.00 61.09 82 HIS A N 1
ATOM 642 C CA . HIS A 1 82 ? 51.432 3.950 -13.662 1.00 61.09 82 HIS A CA 1
ATOM 643 C C . HIS A 1 82 ? 52.681 4.493 -14.351 1.00 61.09 82 HIS A C 1
ATOM 645 O O . HIS A 1 82 ? 52.784 4.306 -15.587 1.00 61.09 82 HIS A O 1
#

Foldseek 3Di:
DVLVVVCVVPVVLVVDDDPLNVLSVVVVVVVVDDDDPPDDPVVVVVVVVVVVVSNVVSVVVNCVVVVDDDPPDDPPPDPDDD

Radius of gyration: 19.55 Å; chains: 1; bounding box: 71×16×38 Å

InterPro domains:
  IPR011978 YgfB-like [PF03695] (1-66)
  IPR036255 YgfB-like superfamily [G3DSA:1.20.120.740] (1-82)
  IPR036255 YgfB-like superfa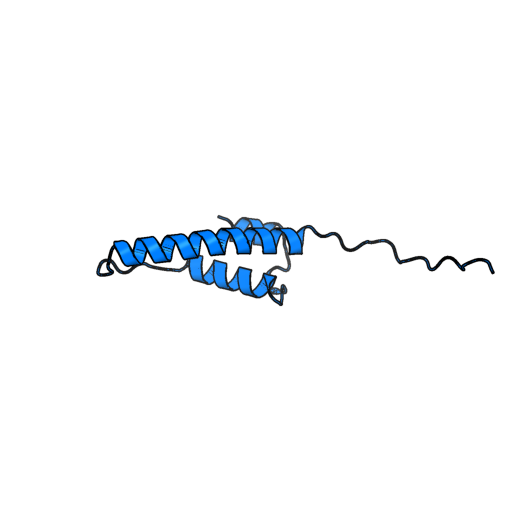mily [SSF101327] (1-66)

Sequence (82 aa):
HYLLGLGVTQPKLDKVTGEAGEAIDDLRNIAQLGYDEDEDQEELEMSLEEIIEYVRVASLLCHDNFTRSQPTAPEVRKPTLH

pLDDT: mean 87.87, std 12.07, range [57.84, 98.31]